Protein AF-A0A8T4RQA9-F1 (afdb_monomer)

Solvent-accessible surface area (backbone atoms only — not comparable to full-atom values): 3846 Å² total; per-residue (Å²): 136,83,84,75,80,82,70,74,73,52,59,62,58,49,50,54,55,52,54,52,51,52,62,66,70,51,82,79,78,51,76,67,60,49,51,53,51,50,53,55,52,51,50,53,52,49,53,54,50,50,54,53,49,51,53,50,51,52,49,65,71,79,101

Radius of gyration: 25.13 Å; Cα contacts (8 Å, |Δi|>4): 1; chains: 1; bounding box: 45×39×68 Å

Mean predicted aligned error: 10.28 Å

Secondary structure (DSSP, 8-state):
-------TTHHHHHHHHHHHHHHHHSPPPPHHHHHHHHHHHHHHHHHHHHHHHHHHHHHHHH-

Sequence (63 aa):
MEEQPEIKQSKVKRFLKETRRVLHITKKPNKTEYTSLVKVTGLGIAIIGVIGFVLFLMKQLLW

Structure (mmCIF, N/CA/C/O backbone):
data_AF-A0A8T4RQA9-F1
#
_entry.id   AF-A0A8T4RQA9-F1
#
loop_
_atom_site.group_PDB
_atom_site.id
_atom_site.type_symbol
_atom_site.label_atom_id
_atom_site.label_alt_id
_atom_site.label_comp_id
_atom_site.label_asym_id
_atom_site.label_entity_id
_atom_site.label_seq_id
_atom_site.pdbx_PDB_ins_code
_atom_site.Cartn_x
_atom_site.Cartn_y
_atom_site.Cartn_z
_atom_site.occupancy
_atom_site.B_iso_or_equiv
_atom_site.auth_seq_id
_atom_site.auth_comp_id
_atom_site.auth_asym_id
_atom_site.auth_atom_id
_atom_site.pdbx_PDB_model_num
ATOM 1 N N . MET A 1 1 ? -33.739 -24.977 41.766 1.00 64.00 1 MET A N 1
ATOM 2 C CA . MET A 1 1 ? -32.864 -25.065 40.582 1.00 64.00 1 MET A CA 1
ATOM 3 C C . MET A 1 1 ? -33.554 -24.260 39.508 1.00 64.00 1 MET A C 1
ATOM 5 O O . MET A 1 1 ? -34.438 -24.790 38.859 1.00 64.00 1 MET A O 1
ATOM 9 N N . GLU A 1 2 ? -33.245 -22.970 39.419 1.00 43.22 2 GLU A N 1
ATOM 10 C CA . GLU A 1 2 ? -33.777 -22.137 38.340 1.00 43.22 2 GLU A CA 1
ATOM 11 C C . GLU A 1 2 ? -32.708 -22.121 37.247 1.00 43.22 2 GLU A C 1
ATOM 13 O O . GLU A 1 2 ? -31.648 -21.506 37.401 1.00 43.22 2 GLU A O 1
ATOM 18 N N . GLU A 1 3 ? -32.929 -22.910 36.200 1.00 54.28 3 GLU A N 1
ATOM 19 C CA . GLU A 1 3 ? -32.051 -22.977 35.038 1.00 54.28 3 GLU A CA 1
ATOM 20 C C . GLU A 1 3 ? -32.119 -21.648 34.274 1.00 54.28 3 GLU A C 1
ATOM 22 O O . GLU A 1 3 ? -33.073 -21.355 33.558 1.00 54.28 3 GLU A O 1
ATOM 27 N N . GLN A 1 4 ? -31.093 -20.814 34.453 1.00 43.00 4 GLN A N 1
ATOM 28 C CA . GLN A 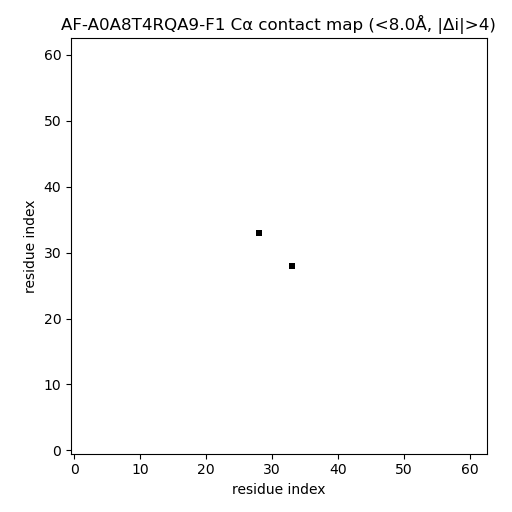1 4 ? -30.897 -19.585 33.686 1.00 43.00 4 GLN A CA 1
ATOM 29 C C . GLN A 1 4 ? -30.590 -19.949 32.221 1.00 43.00 4 GLN A C 1
ATOM 31 O O . GLN A 1 4 ? -29.580 -20.615 31.968 1.00 43.00 4 GLN A O 1
ATOM 36 N N . PRO A 1 5 ? -31.402 -19.518 31.238 1.00 45.53 5 PRO A N 1
ATOM 37 C CA . PRO A 1 5 ? -31.200 -19.897 29.850 1.00 45.53 5 PRO A CA 1
ATOM 38 C C . PRO A 1 5 ? -29.947 -19.205 29.299 1.00 45.53 5 PRO A C 1
ATOM 40 O O . PRO A 1 5 ? -29.775 -17.986 29.360 1.00 45.53 5 PRO A O 1
ATOM 43 N N . GLU A 1 6 ? -29.046 -20.020 28.762 1.00 51.28 6 GLU A N 1
ATOM 44 C CA . GLU A 1 6 ? -27.745 -19.652 28.216 1.00 51.28 6 GLU A CA 1
ATOM 45 C C . GLU A 1 6 ? -27.891 -18.684 27.014 1.00 51.28 6 GLU A C 1
ATOM 47 O O . GLU A 1 6 ? -28.033 -19.097 25.862 1.00 51.28 6 GLU A O 1
ATOM 52 N N . ILE A 1 7 ? -27.833 -17.363 27.243 1.00 56.66 7 ILE A N 1
ATOM 53 C CA . ILE A 1 7 ? -27.816 -16.361 26.158 1.00 56.66 7 ILE A CA 1
ATOM 54 C C . ILE A 1 7 ? -26.434 -16.361 25.476 1.00 56.66 7 ILE A C 1
ATOM 56 O O . ILE A 1 7 ? -25.577 -15.495 25.697 1.00 56.66 7 ILE A O 1
ATOM 60 N N . LYS A 1 8 ? -26.228 -17.320 24.567 1.00 52.09 8 LYS A N 1
ATOM 61 C CA . LYS A 1 8 ? -25.079 -17.396 23.639 1.00 52.09 8 LYS A CA 1
ATOM 62 C C . LYS A 1 8 ? -24.961 -16.190 22.690 1.00 52.09 8 LYS A C 1
ATOM 64 O O . LYS A 1 8 ? -23.904 -15.972 22.104 1.00 52.09 8 LYS A O 1
ATOM 69 N N . GLN A 1 9 ? -25.989 -15.340 22.600 1.00 54.19 9 GLN A N 1
ATOM 70 C CA . GLN A 1 9 ? -25.979 -14.093 21.816 1.00 54.19 9 GLN A CA 1
ATOM 71 C C . GLN A 1 9 ? -25.198 -12.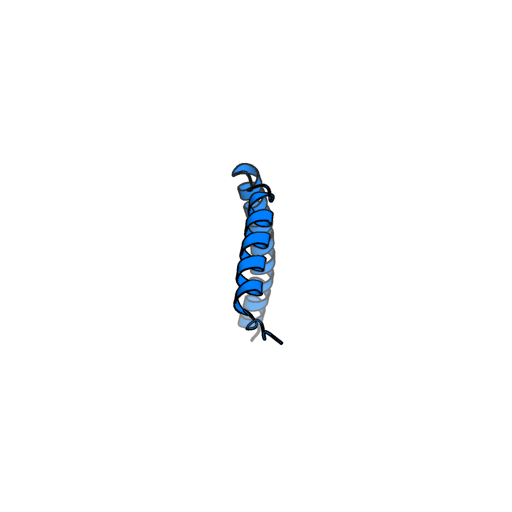931 22.465 1.00 54.19 9 GLN A C 1
ATOM 73 O O . GLN A 1 9 ? -25.022 -11.873 21.855 1.00 54.19 9 GLN A O 1
ATOM 78 N N . SER A 1 10 ? -24.711 -13.107 23.695 1.00 62.66 10 SER A N 1
ATOM 79 C CA . SER A 1 10 ? -23.972 -12.074 24.434 1.00 62.66 10 SER A CA 1
ATOM 80 C C . SER A 1 10 ? -22.517 -11.918 23.980 1.00 62.66 10 SER A C 1
ATOM 82 O O . SER A 1 10 ? -21.991 -10.804 23.991 1.00 62.66 10 SER A O 1
ATOM 84 N N . LYS A 1 11 ? -21.864 -13.001 23.536 1.00 70.88 11 LYS A N 1
ATOM 85 C CA . LYS A 1 11 ? -20.432 -12.983 23.204 1.00 70.88 11 LYS A CA 1
ATOM 86 C C . LYS A 1 11 ? -20.136 -12.079 22.010 1.00 70.88 11 LYS A C 1
ATOM 88 O O . LYS A 1 11 ? -19.346 -11.154 22.145 1.00 70.88 11 LYS A O 1
ATOM 93 N N . VAL A 1 12 ? -20.819 -12.270 20.880 1.00 78.56 12 VAL A N 1
ATOM 94 C CA . VAL A 1 12 ? -20.599 -11.476 19.653 1.00 78.56 12 VAL A CA 1
ATOM 95 C C . VAL A 1 12 ? -20.914 -9.994 19.873 1.00 78.56 12 VAL A C 1
ATOM 97 O O . VAL A 1 12 ? -20.120 -9.137 19.494 1.00 78.56 12 VAL A O 1
ATOM 100 N N . LYS A 1 13 ? -22.016 -9.670 20.565 1.00 77.56 13 LYS A N 1
ATOM 101 C CA . LYS A 1 13 ? -22.3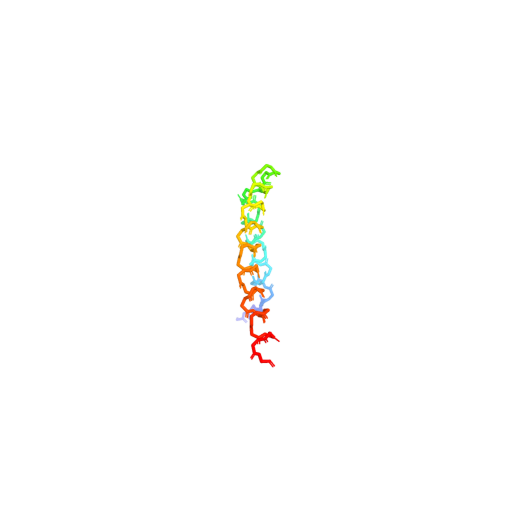59 -8.277 20.910 1.00 77.56 13 LYS A CA 1
ATOM 102 C C . LYS A 1 13 ? -21.305 -7.628 21.810 1.00 77.56 13 LYS A C 1
ATOM 104 O O . LYS A 1 13 ? -20.971 -6.460 21.615 1.00 77.56 13 LYS A O 1
ATOM 109 N N . ARG A 1 14 ? -20.755 -8.380 22.768 1.00 78.94 14 ARG A N 1
ATOM 110 C CA . ARG A 1 14 ? -19.655 -7.924 23.624 1.00 78.94 14 ARG A CA 1
ATOM 111 C C . ARG A 1 14 ? -18.368 -7.726 22.819 1.00 78.94 14 ARG A C 1
ATOM 113 O O . ARG A 1 14 ? -17.767 -6.667 22.940 1.00 78.94 14 ARG A O 1
ATOM 120 N N . PHE A 1 15 ? -18.003 -8.659 21.939 1.00 81.44 15 PHE A N 1
ATOM 121 C CA . PHE A 1 15 ? -16.840 -8.521 21.052 1.00 81.44 15 PHE A CA 1
ATOM 122 C C . PHE A 1 15 ? -16.955 -7.302 20.131 1.00 81.44 15 PHE A C 1
ATOM 124 O O . PHE A 1 15 ? -16.031 -6.497 20.102 1.00 81.44 15 PHE A O 1
ATOM 131 N N . LEU A 1 1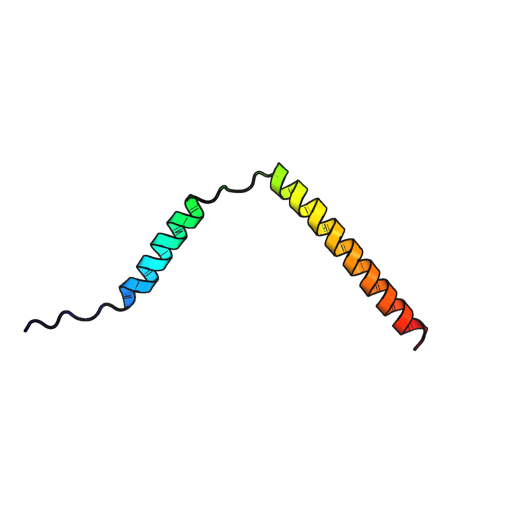6 ? -18.099 -7.084 19.469 1.00 84.88 16 LEU A N 1
ATOM 132 C CA . LEU A 1 16 ? -18.313 -5.875 18.660 1.00 84.88 16 LEU A CA 1
ATOM 133 C C . LEU A 1 16 ? -18.169 -4.589 19.486 1.00 84.88 16 LEU A C 1
ATOM 135 O O . LEU A 1 16 ? -17.621 -3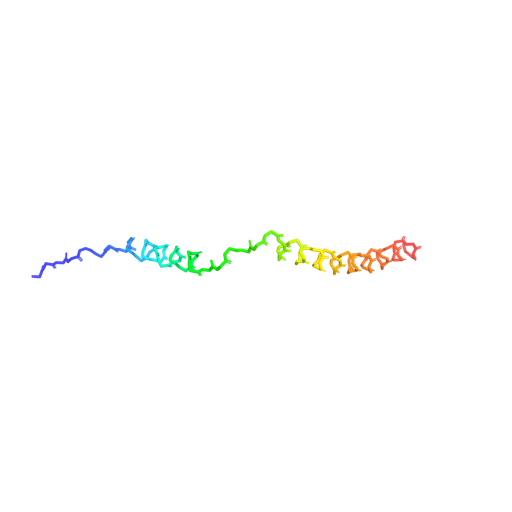.601 18.996 1.00 84.88 16 LEU A O 1
ATOM 139 N N . LYS A 1 17 ? -18.654 -4.585 20.734 1.00 85.00 17 LYS A N 1
ATOM 140 C CA . LYS A 1 17 ? -18.537 -3.430 21.635 1.00 85.00 17 LYS A CA 1
ATOM 141 C C . LYS A 1 17 ? -17.075 -3.133 21.987 1.00 85.00 17 LYS A C 1
ATOM 143 O O . LYS A 1 17 ? -16.678 -1.970 21.940 1.00 85.00 17 LYS A O 1
ATOM 148 N N . GLU A 1 18 ? -16.279 -4.160 22.278 1.00 85.94 18 GLU A N 1
ATOM 149 C CA . GLU A 1 18 ? -14.844 -4.012 22.554 1.00 85.94 18 GLU A CA 1
ATOM 150 C C . GLU A 1 18 ? -14.063 -3.585 21.298 1.00 85.94 18 GLU A C 1
ATOM 152 O O . GLU A 1 18 ? -13.310 -2.6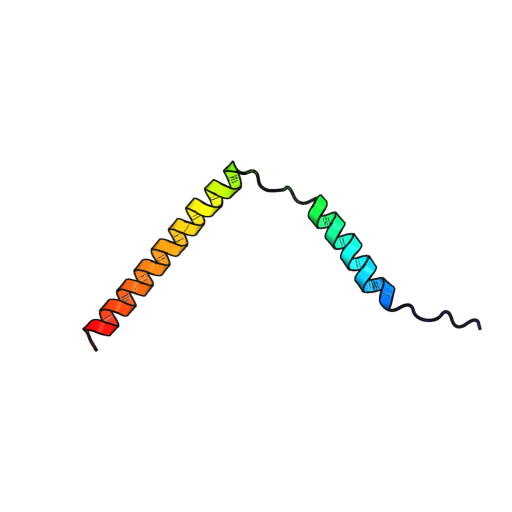12 21.345 1.00 85.94 18 GLU A O 1
ATOM 157 N N . THR A 1 19 ? -14.298 -4.213 20.139 1.00 87.44 19 THR A N 1
ATOM 158 C CA . THR A 1 19 ? -13.648 -3.837 18.868 1.00 87.44 19 THR A CA 1
ATOM 159 C C . THR A 1 19 ? -13.961 -2.393 18.476 1.00 87.44 19 THR A C 1
ATOM 161 O O . THR A 1 19 ? -13.077 -1.666 18.020 1.00 87.44 19 THR A O 1
ATOM 164 N N . ARG A 1 20 ? -15.194 -1.928 18.714 1.00 86.38 20 ARG A N 1
ATOM 165 C CA . ARG A 1 20 ? -15.574 -0.528 18.482 1.00 86.38 20 ARG A CA 1
ATOM 166 C C . ARG A 1 20 ? -14.792 0.436 19.376 1.00 86.38 20 ARG A C 1
ATOM 168 O O . ARG A 1 20 ? -14.431 1.517 18.915 1.00 86.38 20 ARG A O 1
ATOM 175 N N . ARG A 1 21 ? -14.515 0.058 20.629 1.00 89.38 21 ARG A N 1
ATOM 176 C CA . ARG A 1 21 ? -13.691 0.863 21.542 1.00 89.38 21 ARG A CA 1
ATOM 177 C C . ARG A 1 21 ? -12.250 0.955 21.047 1.00 89.38 21 ARG A C 1
ATOM 179 O O . ARG A 1 21 ? -11.695 2.049 21.036 1.00 89.38 21 ARG A O 1
ATOM 186 N N . VAL A 1 22 ? -11.682 -0.157 20.580 1.00 90.00 22 VAL A N 1
ATOM 187 C CA . VAL A 1 22 ? -10.329 -0.189 19.998 1.00 90.00 22 VAL A CA 1
ATOM 188 C C . VAL A 1 22 ? -10.247 0.704 18.759 1.00 90.00 22 VAL A C 1
ATOM 190 O O . VAL A 1 22 ? -9.360 1.548 18.687 1.00 90.00 22 VAL A O 1
ATOM 193 N N . LEU A 1 23 ? -11.212 0.608 17.837 1.00 87.25 23 LEU A N 1
ATOM 194 C CA . LEU A 1 23 ? -11.246 1.443 16.630 1.00 87.25 23 LEU A CA 1
ATOM 195 C C . LEU A 1 23 ? -11.376 2.946 16.943 1.00 87.25 23 LEU A C 1
ATOM 197 O O . LEU A 1 23 ? -10.898 3.785 16.185 1.00 87.25 23 LEU A O 1
ATOM 201 N N . HIS A 1 24 ? -12.005 3.301 18.065 1.00 85.75 24 HIS A N 1
ATOM 202 C CA . HIS A 1 24 ? -12.087 4.692 18.514 1.00 85.75 24 HIS A CA 1
ATOM 203 C C . HIS A 1 24 ? -10.782 5.186 19.159 1.00 85.75 24 HIS A C 1
ATOM 205 O O . HIS A 1 24 ? -10.485 6.375 19.106 1.00 85.75 24 HIS A O 1
ATOM 211 N N . ILE A 1 25 ? -10.005 4.283 19.770 1.00 89.12 25 ILE A N 1
ATOM 212 C CA . ILE A 1 25 ? -8.708 4.593 20.388 1.00 89.12 25 ILE A CA 1
ATOM 213 C C . ILE A 1 25 ? -7.592 4.714 19.344 1.00 89.12 25 ILE A C 1
ATOM 215 O O . ILE A 1 25 ? -6.621 5.438 19.560 1.00 89.12 25 ILE A O 1
ATOM 219 N N . THR A 1 26 ? -7.718 4.022 18.208 1.00 88.56 26 THR A N 1
ATOM 220 C CA . THR A 1 26 ? -6.743 4.126 17.120 1.00 88.56 26 THR A CA 1
ATOM 221 C C . THR A 1 26 ? -6.763 5.517 16.499 1.00 88.56 26 THR A C 1
ATOM 223 O O . THR A 1 26 ? -7.819 6.060 16.173 1.00 88.56 26 THR A O 1
ATOM 226 N N . LYS A 1 27 ? -5.577 6.093 16.291 1.00 82.56 27 LYS A N 1
ATOM 227 C CA . LYS A 1 27 ? -5.438 7.404 15.663 1.00 82.56 27 LYS A CA 1
ATOM 228 C C . LYS A 1 27 ? -5.826 7.319 14.188 1.00 82.56 27 LYS A C 1
ATOM 230 O O . LYS A 1 27 ? -5.195 6.603 13.414 1.00 82.56 27 LYS A O 1
ATOM 235 N N . LYS A 1 28 ? -6.856 8.071 13.795 1.00 86.25 28 LYS A N 1
ATOM 236 C CA . LYS A 1 28 ? -7.225 8.219 12.384 1.00 86.25 28 LYS A CA 1
ATOM 237 C C . LYS A 1 28 ? -6.057 8.889 11.640 1.00 86.25 28 LYS A C 1
ATOM 239 O O . LYS A 1 28 ? -5.603 9.939 12.103 1.00 86.25 28 LYS A O 1
ATOM 244 N N . PRO A 1 29 ? -5.574 8.316 10.523 1.00 84.25 29 PRO A N 1
ATOM 245 C CA . PRO A 1 29 ? -4.425 8.859 9.808 1.00 84.25 29 PRO A CA 1
ATOM 246 C C . PRO A 1 29 ? -4.724 10.268 9.301 1.00 84.25 29 PRO A C 1
ATOM 248 O O . PRO A 1 29 ? -5.833 10.552 8.827 1.00 84.25 29 PRO A O 1
ATOM 251 N N . ASN A 1 30 ? -3.730 11.151 9.387 1.00 90.44 30 ASN A N 1
ATOM 252 C CA . ASN A 1 30 ? -3.839 12.472 8.781 1.00 90.44 30 ASN A CA 1
ATOM 253 C C . ASN A 1 30 ? -3.735 12.355 7.249 1.00 90.44 30 ASN A C 1
ATOM 255 O O . ASN A 1 30 ? -3.079 11.454 6.722 1.00 90.44 30 ASN A O 1
ATO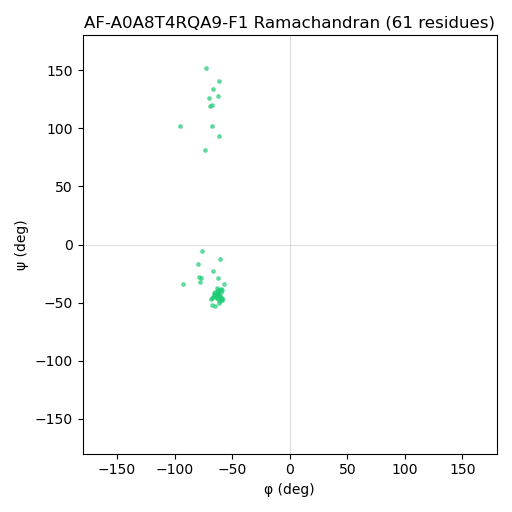M 259 N N . LYS A 1 31 ? -4.352 13.281 6.506 1.00 88.94 31 LYS A N 1
ATOM 260 C CA . LYS A 1 31 ? -4.309 13.292 5.032 1.00 88.94 31 LYS A CA 1
ATOM 261 C C . LYS A 1 31 ? -2.873 13.344 4.494 1.00 88.94 31 LYS A C 1
ATOM 263 O O . LYS A 1 31 ? -2.591 12.738 3.463 1.00 88.94 31 LYS A O 1
ATOM 268 N N . THR A 1 32 ? -1.974 14.034 5.193 1.00 91.19 32 THR A N 1
ATOM 269 C CA . THR A 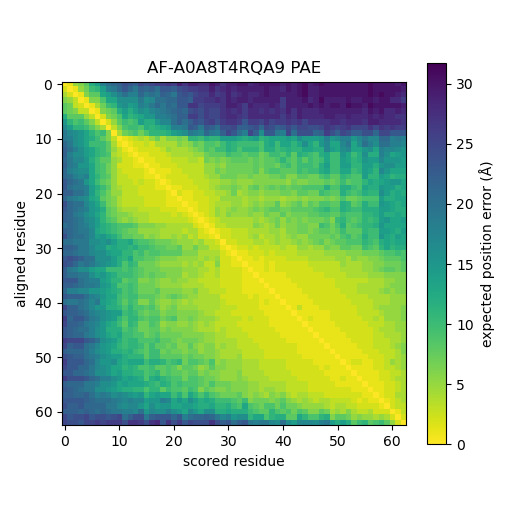1 32 ? -0.549 14.124 4.840 1.00 91.19 32 THR A CA 1
ATOM 270 C C . THR A 1 32 ? 0.163 12.781 4.996 1.00 91.19 32 THR A C 1
ATOM 272 O O . THR A 1 32 ? 0.763 12.304 4.039 1.00 91.19 32 THR A O 1
ATOM 275 N N . GLU A 1 33 ? 0.033 12.136 6.157 1.00 90.62 33 GLU A N 1
ATOM 276 C CA . GLU A 1 33 ? 0.600 10.808 6.443 1.00 90.62 33 GLU A CA 1
ATOM 277 C C . GLU A 1 33 ? 0.079 9.757 5.461 1.00 90.62 33 GLU A C 1
ATOM 279 O O . GLU A 1 33 ? 0.862 9.007 4.880 1.00 90.62 33 GLU A O 1
ATOM 284 N N . TYR A 1 34 ? -1.234 9.751 5.216 1.00 93.06 34 TYR A N 1
ATOM 285 C CA . TYR A 1 34 ? -1.867 8.842 4.265 1.00 93.06 34 TYR A CA 1
ATOM 286 C C . TYR A 1 34 ? -1.297 9.015 2.855 1.00 93.06 34 TYR A C 1
ATOM 288 O O . TYR A 1 34 ? -0.916 8.041 2.212 1.00 93.06 34 TYR A O 1
ATOM 296 N N . THR A 1 35 ? -1.185 10.259 2.386 1.00 92.56 35 THR A N 1
ATOM 297 C CA . THR A 1 35 ? -0.669 10.544 1.042 1.00 92.56 35 THR A CA 1
ATOM 298 C C . THR A 1 35 ? 0.797 10.138 0.909 1.00 92.56 35 THR A C 1
ATOM 300 O O . THR A 1 35 ? 1.182 9.574 -0.113 1.00 92.56 35 THR A O 1
ATOM 303 N N . SER A 1 36 ? 1.618 10.387 1.932 1.00 94.12 36 SER A N 1
ATOM 304 C CA . SER A 1 36 ? 3.016 9.945 1.945 1.00 94.12 36 SER A CA 1
ATOM 305 C C . SER A 1 36 ? 3.122 8.422 1.903 1.00 94.12 36 SER A C 1
ATOM 307 O O . SER A 1 36 ? 3.893 7.885 1.110 1.00 94.12 36 SER A O 1
ATOM 309 N N . LEU A 1 37 ? 2.299 7.720 2.687 1.00 95.12 37 LEU A N 1
ATOM 310 C CA . LEU A 1 37 ? 2.277 6.260 2.712 1.00 95.12 37 LEU A CA 1
ATOM 311 C C . LEU A 1 37 ? 1.876 5.679 1.351 1.00 95.12 37 LEU A C 1
ATOM 313 O O . LEU A 1 37 ? 2.565 4.797 0.839 1.00 95.12 37 LEU A O 1
ATOM 317 N N . VAL A 1 38 ? 0.811 6.211 0.741 1.00 96.44 38 VAL A N 1
ATOM 318 C CA . VAL A 1 38 ? 0.318 5.796 -0.583 1.00 96.44 38 VAL A CA 1
ATOM 319 C C . VAL A 1 38 ? 1.360 6.042 -1.672 1.00 96.44 38 VAL A C 1
ATOM 321 O O . VAL A 1 38 ? 1.540 5.195 -2.540 1.00 96.44 38 VAL A O 1
ATOM 324 N N . LYS A 1 39 ? 2.091 7.161 -1.626 1.00 95.75 39 LYS A N 1
ATOM 325 C CA . LYS A 1 39 ? 3.165 7.441 -2.593 1.00 95.75 39 LYS A CA 1
ATOM 326 C C . LYS A 1 39 ? 4.293 6.413 -2.509 1.00 95.75 39 LYS A C 1
ATOM 328 O O . LYS A 1 39 ? 4.724 5.903 -3.538 1.00 95.75 39 LYS A O 1
ATOM 333 N N . VAL A 1 40 ? 4.748 6.091 -1.297 1.00 96.56 40 VAL A N 1
ATOM 334 C CA . VAL A 1 40 ? 5.844 5.130 -1.086 1.00 96.56 40 VAL A CA 1
ATOM 335 C C . VAL A 1 40 ? 5.413 3.710 -1.457 1.00 96.56 40 VAL A C 1
ATOM 337 O O . VAL A 1 40 ? 6.120 3.024 -2.192 1.00 96.56 40 VAL A O 1
ATOM 340 N N . THR A 1 41 ? 4.234 3.274 -1.005 1.00 96.94 41 THR A N 1
ATOM 341 C CA . THR A 1 41 ? 3.701 1.945 -1.361 1.00 96.94 41 THR A CA 1
ATOM 342 C C . THR A 1 41 ? 3.392 1.832 -2.850 1.00 96.94 41 THR A C 1
ATOM 344 O O . THR A 1 41 ? 3.749 0.830 -3.463 1.00 96.94 41 THR A O 1
ATOM 347 N N . GLY A 1 42 ? 2.806 2.865 -3.457 1.00 97.69 42 GLY A N 1
ATOM 348 C CA . GLY A 1 42 ? 2.544 2.914 -4.894 1.00 97.69 42 GLY A CA 1
ATOM 349 C C . GLY A 1 42 ? 3.822 2.811 -5.724 1.00 97.69 42 GLY A C 1
ATOM 350 O O . GLY A 1 42 ? 3.853 2.065 -6.701 1.00 97.69 42 GLY A O 1
ATOM 351 N N . LEU A 1 43 ? 4.900 3.477 -5.297 1.00 97.69 43 LEU A N 1
ATOM 352 C CA . LEU A 1 43 ? 6.203 3.366 -5.951 1.00 97.69 43 LEU A CA 1
ATOM 353 C C . LEU A 1 43 ? 6.776 1.942 -5.848 1.00 97.69 43 LEU A C 1
ATOM 355 O O . LEU A 1 43 ? 7.250 1.404 -6.844 1.00 97.69 43 LEU A O 1
ATOM 359 N N . GLY A 1 44 ? 6.680 1.305 -4.677 1.00 97.12 44 GLY A N 1
ATOM 360 C CA . GLY A 1 44 ? 7.123 -0.082 -4.493 1.00 97.12 44 GLY A CA 1
ATOM 361 C C . GLY A 1 44 ? 6.361 -1.075 -5.376 1.00 97.12 44 GLY A C 1
ATOM 362 O O . GLY A 1 44 ? 6.975 -1.903 -6.049 1.00 97.12 44 GLY A O 1
ATOM 363 N N . ILE A 1 45 ? 5.030 -0.951 -5.433 1.00 97.75 45 ILE A N 1
ATOM 364 C CA . ILE A 1 45 ? 4.175 -1.788 -6.290 1.00 97.75 45 ILE A CA 1
ATOM 365 C C . ILE A 1 45 ? 4.517 -1.571 -7.767 1.00 97.75 45 ILE A C 1
ATOM 367 O O . ILE A 1 45 ? 4.623 -2.544 -8.511 1.00 97.75 45 ILE A O 1
ATOM 371 N N . ALA A 1 46 ? 4.730 -0.322 -8.188 1.00 97.62 46 ALA A N 1
ATOM 372 C CA . ALA A 1 46 ? 5.099 -0.009 -9.564 1.00 97.62 46 ALA A CA 1
ATOM 373 C C . ALA A 1 46 ? 6.431 -0.661 -9.961 1.00 97.62 46 ALA A C 1
ATOM 375 O O . ALA A 1 46 ? 6.508 -1.278 -11.018 1.00 97.62 46 ALA A O 1
ATOM 376 N N . ILE A 1 47 ? 7.455 -0.594 -9.104 1.00 97.81 47 ILE A N 1
ATOM 377 C CA . ILE A 1 47 ? 8.764 -1.211 -9.372 1.00 97.81 47 ILE A CA 1
ATOM 378 C C . ILE A 1 47 ? 8.626 -2.729 -9.525 1.00 97.81 47 ILE A C 1
ATOM 380 O O . ILE A 1 47 ? 9.085 -3.294 -10.517 1.00 97.81 47 ILE A O 1
ATOM 384 N N . ILE A 1 48 ? 7.958 -3.389 -8.576 1.00 97.31 48 ILE A N 1
ATOM 385 C CA . ILE A 1 48 ? 7.764 -4.846 -8.611 1.00 97.31 48 ILE A CA 1
ATOM 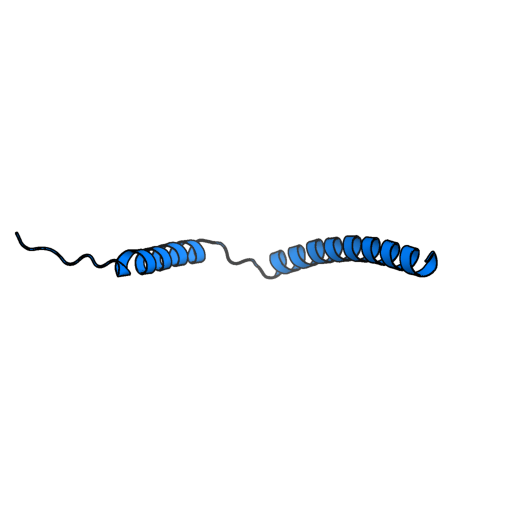386 C C . ILE A 1 48 ? 6.934 -5.249 -9.838 1.00 97.31 48 ILE A C 1
ATOM 388 O O . ILE A 1 48 ? 7.273 -6.211 -10.527 1.00 97.31 48 ILE A O 1
ATOM 392 N N . GLY A 1 49 ? 5.882 -4.487 -10.145 1.00 97.06 49 GLY A N 1
ATOM 393 C CA . GLY A 1 49 ? 5.032 -4.702 -11.312 1.00 97.06 49 GLY A CA 1
ATOM 394 C C . GLY A 1 49 ? 5.797 -4.572 -12.627 1.00 97.06 49 GLY A C 1
ATOM 395 O O . GLY A 1 49 ? 5.652 -5.431 -13.490 1.00 97.06 49 GLY A O 1
ATOM 396 N N . VAL A 1 50 ? 6.659 -3.559 -12.764 1.00 97.81 50 VAL A N 1
ATOM 397 C CA . VAL A 1 50 ? 7.507 -3.377 -13.953 1.00 97.81 50 VAL A CA 1
ATOM 398 C C . VAL A 1 50 ? 8.501 -4.526 -14.097 1.00 97.81 50 VAL A C 1
ATOM 400 O O . VAL A 1 50 ? 8.647 -5.052 -15.194 1.00 97.81 50 VAL A O 1
ATOM 403 N N . ILE A 1 51 ? 9.142 -4.968 -13.012 1.00 97.62 51 ILE A N 1
ATOM 404 C CA . ILE A 1 51 ? 10.072 -6.107 -13.062 1.00 97.62 51 ILE A CA 1
ATOM 405 C C . ILE A 1 51 ? 9.342 -7.373 -13.529 1.00 97.62 51 ILE A C 1
ATOM 407 O O . ILE A 1 51 ? 9.795 -8.039 -14.460 1.00 97.62 51 ILE A O 1
ATOM 411 N N . GLY A 1 52 ? 8.187 -7.682 -12.934 1.00 96.06 52 GLY A N 1
ATOM 412 C CA . GLY A 1 52 ? 7.371 -8.826 -13.348 1.00 96.06 52 GLY A CA 1
ATOM 413 C C . GLY A 1 52 ? 6.883 -8.711 -14.796 1.00 96.06 52 GLY A C 1
ATOM 414 O O . GLY A 1 52 ? 6.908 -9.692 -15.538 1.00 96.06 52 GLY A O 1
ATOM 415 N N . PHE A 1 53 ? 6.504 -7.505 -15.220 1.00 96.25 53 PHE A N 1
ATOM 416 C CA . PHE A 1 53 ? 6.079 -7.220 -16.587 1.00 96.25 53 PHE A CA 1
ATOM 417 C C . PHE A 1 53 ? 7.211 -7.423 -17.599 1.00 96.25 53 PHE A C 1
ATOM 419 O O . PHE A 1 53 ? 6.999 -8.055 -18.629 1.00 96.25 53 PHE A O 1
ATOM 426 N N . VAL A 1 54 ? 8.427 -6.967 -17.292 1.00 96.25 54 VAL A N 1
ATOM 427 C CA . VAL A 1 54 ? 9.607 -7.169 -18.144 1.00 96.25 54 VAL A CA 1
ATOM 428 C C . VAL A 1 54 ? 9.932 -8.656 -18.285 1.00 96.25 54 VAL A C 1
ATOM 430 O O . VAL A 1 54 ? 10.164 -9.118 -19.400 1.00 96.25 54 VAL A O 1
ATOM 433 N N . LEU A 1 55 ? 9.886 -9.429 -17.195 1.00 95.12 55 LEU A N 1
ATOM 434 C CA . LEU A 1 55 ? 10.093 -10.882 -17.251 1.00 95.12 55 LEU A CA 1
ATOM 435 C C . LEU A 1 55 ? 9.026 -11.585 -18.100 1.00 95.12 55 LEU A C 1
ATOM 437 O O . LEU A 1 55 ? 9.348 -12.482 -18.881 1.00 95.12 55 LEU A O 1
ATOM 441 N N . PHE A 1 56 ? 7.766 -11.166 -17.979 1.00 95.00 56 PHE A N 1
ATOM 442 C CA . PHE A 1 56 ? 6.676 -11.687 -18.800 1.00 95.00 56 PHE A CA 1
ATOM 443 C C . PHE A 1 56 ? 6.871 -11.359 -20.284 1.00 95.00 56 PHE A C 1
ATOM 445 O O . PHE A 1 56 ? 6.744 -12.248 -21.123 1.00 95.00 56 PHE A O 1
ATOM 452 N N . LEU A 1 57 ? 7.238 -10.115 -20.609 1.00 94.75 57 LEU A N 1
ATOM 453 C CA . LEU A 1 57 ? 7.520 -9.698 -21.983 1.00 94.75 57 LEU A CA 1
ATOM 454 C C . LEU A 1 57 ? 8.698 -10.463 -22.588 1.00 94.75 57 LEU A C 1
ATOM 456 O O . LEU A 1 57 ? 8.607 -10.911 -23.727 1.00 94.75 57 LEU A O 1
ATOM 460 N N . MET A 1 58 ? 9.784 -10.647 -21.830 1.00 94.00 58 MET A N 1
ATOM 461 C CA . MET A 1 58 ? 10.922 -11.448 -22.285 1.00 94.00 58 MET A CA 1
ATOM 462 C C . MET A 1 58 ? 10.505 -12.889 -22.563 1.00 94.00 58 MET A C 1
ATOM 464 O O . MET A 1 58 ? 10.860 -13.429 -23.607 1.00 94.00 58 MET A O 1
ATOM 468 N N . LYS A 1 59 ? 9.714 -13.498 -21.668 1.00 94.44 59 LYS A N 1
ATOM 469 C CA . LYS A 1 59 ? 9.180 -14.845 -21.884 1.00 94.44 59 LYS A CA 1
ATOM 470 C C . LYS A 1 59 ? 8.329 -14.918 -23.154 1.00 94.44 59 LYS A C 1
ATOM 472 O O . LYS A 1 59 ? 8.522 -15.840 -23.928 1.00 94.44 59 LYS A O 1
ATOM 477 N N . GLN A 1 60 ? 7.425 -13.960 -23.350 1.00 93.19 60 GLN A N 1
ATOM 478 C CA . GLN A 1 60 ? 6.503 -13.906 -24.489 1.00 93.19 60 GLN A CA 1
ATOM 479 C C . GLN A 1 60 ? 7.205 -13.673 -25.838 1.00 93.19 60 GLN A C 1
ATOM 481 O O . GLN A 1 60 ? 6.623 -13.948 -26.884 1.00 93.19 60 GLN A O 1
ATOM 486 N N . LEU A 1 61 ? 8.413 -13.100 -25.824 1.00 91.25 61 LEU A N 1
ATOM 487 C CA . LEU A 1 61 ? 9.207 -12.854 -27.027 1.00 91.25 61 LEU A CA 1
ATOM 488 C C . LEU A 1 61 ? 10.184 -13.999 -27.334 1.00 91.25 61 LEU A C 1
ATOM 490 O O . LEU A 1 61 ? 10.454 -14.258 -28.503 1.00 91.25 61 LEU A O 1
ATOM 494 N N . LEU A 1 62 ? 10.731 -14.665 -26.306 1.00 84.44 62 LEU A N 1
ATOM 495 C CA . LEU A 1 62 ? 11.619 -15.824 -26.478 1.00 84.44 62 LEU A CA 1
ATOM 496 C C . LEU A 1 62 ? 10.872 -17.142 -26.757 1.00 84.44 62 LEU A C 1
ATOM 498 O O . LEU A 1 62 ? 11.514 -18.095 -27.201 1.00 84.44 62 LEU A O 1
ATOM 502 N N . TRP A 1 63 ? 9.565 -17.212 -26.483 1.00 70.19 63 TRP A N 1
ATOM 503 C CA . TRP A 1 63 ? 8.698 -18.368 -26.730 1.00 70.19 63 TRP A CA 1
ATOM 504 C C . TRP A 1 63 ? 7.313 -17.914 -27.191 1.00 70.19 63 TRP A C 1
ATOM 506 O O . TRP A 1 63 ? 6.830 -18.458 -28.207 1.00 70.19 63 TRP A O 1
#

Foldseek 3Di:
DPDDDDPPVVPVVVVVVVVVVVVVVDDDDDPVRVVVVCVVVVVVCVVVVVVVVVVVVVVVVVD

pLDDT: mean 84.53, std 15.45, range [43.0, 97.81]